Protein AF-A0A7R9EWS8-F1 (afdb_monomer_lite)

Structure (mmCIF, N/CA/C/O backbone):
data_AF-A0A7R9EWS8-F1
#
_entry.id   AF-A0A7R9EWS8-F1
#
loop_
_atom_site.group_PDB
_atom_site.id
_atom_site.type_symbol
_atom_site.label_atom_id
_atom_site.label_alt_id
_atom_site.label_comp_id
_atom_site.label_asym_id
_atom_site.label_entity_id
_atom_site.label_seq_id
_atom_site.pdbx_PDB_ins_code
_atom_site.Cartn_x
_atom_site.Cartn_y
_atom_site.Cartn_z
_atom_site.occupancy
_atom_site.B_iso_or_equiv
_atom_site.auth_seq_id
_atom_site.auth_comp_id
_atom_site.auth_asym_id
_atom_site.auth_atom_id
_atom_site.pdbx_PDB_model_num
ATOM 1 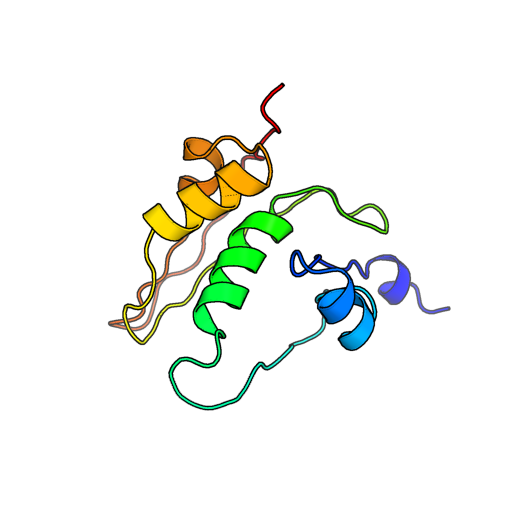N N . MET A 1 1 ? -10.055 0.647 28.994 1.00 50.97 1 MET A N 1
ATOM 2 C CA . MET A 1 1 ? -9.197 0.593 27.780 1.00 50.97 1 MET A CA 1
ATOM 3 C C . MET A 1 1 ? -8.869 2.020 27.367 1.00 50.97 1 MET A C 1
ATOM 5 O O . MET A 1 1 ? -9.766 2.840 27.451 1.00 50.97 1 MET A O 1
ATOM 9 N N . SER A 1 2 ? -7.637 2.332 26.948 1.00 63.53 2 SER A N 1
ATOM 10 C CA . SER A 1 2 ? -7.266 3.703 26.535 1.00 63.53 2 SER A CA 1
ATOM 11 C C . SER A 1 2 ? -7.982 4.132 25.247 1.00 63.53 2 SER A C 1
ATOM 13 O O . SER A 1 2 ? -7.898 3.413 24.249 1.00 63.53 2 SER A O 1
ATOM 15 N N . GLU A 1 3 ? -8.605 5.316 25.256 1.00 70.19 3 GLU A N 1
ATOM 16 C CA . GLU A 1 3 ? -9.262 5.980 24.114 1.00 70.19 3 GLU A CA 1
ATOM 17 C C . GLU A 1 3 ? -8.494 5.872 22.792 1.00 70.19 3 GLU A C 1
ATOM 19 O O . GLU A 1 3 ? -9.100 5.609 21.755 1.00 70.19 3 GLU A O 1
ATOM 24 N N . ARG A 1 4 ? -7.159 5.997 22.820 1.00 66.88 4 ARG A N 1
ATOM 25 C CA . ARG A 1 4 ? -6.318 5.947 21.611 1.00 66.88 4 ARG A CA 1
ATOM 26 C C . ARG A 1 4 ? -6.446 4.628 20.841 1.00 66.88 4 ARG A C 1
ATOM 28 O O . ARG A 1 4 ? -6.385 4.638 19.617 1.00 66.88 4 ARG A O 1
ATOM 35 N N . ARG A 1 5 ? -6.694 3.498 21.522 1.00 70.56 5 ARG A N 1
ATOM 36 C CA . ARG A 1 5 ? -6.866 2.194 20.850 1.00 70.56 5 ARG A CA 1
ATOM 37 C C . ARG A 1 5 ? -8.165 2.094 20.044 1.00 70.56 5 ARG A C 1
ATOM 39 O O . ARG A 1 5 ? -8.237 1.264 19.149 1.00 70.56 5 ARG A O 1
ATOM 46 N N . LYS A 1 6 ? -9.167 2.945 20.309 1.00 76.56 6 LYS A N 1
ATOM 47 C CA . LYS A 1 6 ? -10.433 2.975 19.547 1.00 76.56 6 LYS A CA 1
ATOM 48 C C . LYS A 1 6 ? -10.263 3.525 18.124 1.00 76.56 6 LYS A C 1
ATOM 50 O O . LYS A 1 6 ? -11.139 3.317 17.296 1.00 76.56 6 LYS A O 1
ATOM 55 N N . GLN A 1 7 ? -9.161 4.228 17.848 1.00 81.75 7 GLN A N 1
ATOM 56 C CA . GLN A 1 7 ? -8.842 4.796 16.532 1.00 81.75 7 GLN A CA 1
ATOM 57 C C . GLN A 1 7 ? -7.875 3.922 15.715 1.00 81.75 7 GLN A C 1
ATOM 59 O O . GLN A 1 7 ? -7.509 4.301 14.604 1.00 81.75 7 GLN A O 1
ATOM 64 N N . VAL A 1 8 ? -7.444 2.771 16.249 1.00 87.00 8 VAL A N 1
ATOM 65 C CA . VAL A 1 8 ? -6.525 1.865 15.549 1.00 87.00 8 VAL A CA 1
ATOM 66 C C . VAL A 1 8 ? -7.286 1.080 14.482 1.00 87.00 8 VAL A C 1
ATOM 68 O O . VAL A 1 8 ? -8.219 0.337 14.788 1.00 87.00 8 VAL A O 1
ATOM 71 N N . PHE A 1 9 ? -6.851 1.207 13.233 1.00 89.31 9 PHE A N 1
ATOM 72 C CA . PHE A 1 9 ? -7.329 0.421 12.100 1.00 89.31 9 PHE A CA 1
ATOM 73 C C . PHE A 1 9 ? -6.195 -0.420 11.503 1.00 89.31 9 PHE A C 1
ATOM 75 O O . PHE A 1 9 ? -5.014 -0.163 11.747 1.00 89.31 9 PHE A O 1
ATOM 82 N N . ARG A 1 10 ? -6.554 -1.431 10.702 1.00 91.00 10 ARG A N 1
ATOM 83 C CA . ARG A 1 10 ? -5.593 -2.266 9.970 1.00 91.00 10 ARG A CA 1
ATOM 84 C C . ARG A 1 10 ? -5.900 -2.283 8.479 1.00 91.00 10 ARG A C 1
ATOM 86 O O . ARG A 1 10 ? -7.063 -2.325 8.079 1.00 91.00 10 ARG A O 1
ATOM 93 N N . ILE A 1 11 ? -4.848 -2.240 7.669 1.00 92.44 11 ILE A N 1
ATOM 94 C CA . ILE A 1 11 ? -4.906 -2.305 6.207 1.00 92.44 11 ILE A CA 1
ATOM 95 C C . ILE A 1 11 ? -4.508 -3.719 5.780 1.00 92.44 11 ILE A C 1
ATOM 97 O O . ILE A 1 11 ? -3.413 -4.178 6.099 1.00 92.44 11 ILE A O 1
ATOM 101 N N . SER A 1 12 ? -5.379 -4.406 5.038 1.00 92.81 12 SER A N 1
ATOM 102 C CA . SER A 1 12 ? -5.067 -5.735 4.497 1.00 92.81 12 SER A CA 1
ATOM 103 C C . SER A 1 12 ? -3.889 -5.675 3.521 1.00 92.81 12 SER A C 1
ATOM 105 O O . SER A 1 12 ? -3.793 -4.775 2.686 1.00 92.81 12 SER A O 1
ATOM 107 N N . THR A 1 13 ? -3.020 -6.673 3.581 1.00 92.88 13 THR A N 1
ATOM 108 C CA . THR A 1 13 ? -1.930 -6.917 2.628 1.00 92.88 13 THR A CA 1
ATOM 109 C C . THR A 1 13 ? -2.409 -7.523 1.306 1.00 92.88 13 THR A C 1
ATOM 111 O O . THR A 1 13 ? -1.638 -7.602 0.353 1.00 92.88 13 THR A O 1
ATOM 114 N N . GLY A 1 14 ? -3.673 -7.956 1.221 1.00 91.31 14 GLY A N 1
ATOM 115 C CA . GLY A 1 14 ? -4.226 -8.669 0.065 1.00 91.31 14 GLY A CA 1
ATOM 116 C C . GLY A 1 14 ? -3.984 -10.188 0.064 1.00 91.31 14 GLY A C 1
ATOM 117 O O . GLY A 1 14 ? -4.371 -10.853 -0.901 1.00 91.31 14 GLY A O 1
ATOM 118 N N . SER A 1 15 ? -3.384 -10.742 1.125 1.00 93.19 15 SER A N 1
ATOM 119 C CA . SER A 1 15 ? -3.316 -12.183 1.427 1.00 93.19 15 SER A CA 1
ATOM 120 C C . SER A 1 15 ? -3.836 -12.426 2.842 1.00 93.19 15 SER A C 1
ATOM 122 O O . SER A 1 15 ? -3.440 -11.738 3.779 1.00 93.19 15 SER A O 1
ATOM 124 N N . GLN A 1 16 ? -4.707 -13.424 3.005 1.00 92.31 16 GLN A N 1
ATOM 125 C CA . GLN A 1 16 ? -5.280 -13.757 4.312 1.00 92.31 16 GLN A CA 1
ATOM 126 C C . GLN A 1 16 ? -4.239 -14.397 5.240 1.00 92.31 16 GLN A C 1
ATOM 128 O O . GLN A 1 16 ? -4.303 -14.236 6.454 1.00 92.31 16 GLN A O 1
ATOM 133 N N . GLU A 1 17 ? -3.282 -15.125 4.673 1.00 95.00 17 GLU A N 1
ATOM 134 C CA . GLU A 1 17 ? -2.186 -15.803 5.363 1.00 95.00 17 GLU A CA 1
ATOM 135 C C . GLU A 1 17 ? -1.191 -14.776 5.903 1.00 95.00 17 GLU A C 1
ATOM 137 O O . GLU A 1 17 ? -0.844 -14.819 7.083 1.00 95.00 17 GLU A O 1
ATOM 142 N N . LEU A 1 18 ? -0.792 -13.812 5.066 1.00 92.31 18 LEU A N 1
ATOM 143 C CA . LEU A 1 18 ? 0.088 -12.727 5.489 1.00 92.31 18 LEU A CA 1
ATOM 144 C C . LEU A 1 18 ? -0.611 -11.804 6.493 1.00 92.31 18 LEU A C 1
ATOM 146 O O . LEU A 1 18 ? -0.000 -11.444 7.496 1.00 92.31 18 LEU A O 1
ATOM 150 N N . ASP A 1 19 ? -1.897 -11.491 6.292 1.00 93.00 19 ASP A N 1
ATOM 151 C CA . ASP A 1 19 ? -2.683 -10.729 7.268 1.00 93.00 19 ASP A CA 1
ATOM 152 C C . ASP A 1 19 ? -2.719 -11.435 8.628 1.00 93.00 19 ASP A C 1
ATOM 154 O O . ASP A 1 19 ? -2.461 -10.785 9.638 1.00 93.00 19 ASP A O 1
ATOM 158 N N . LYS A 1 20 ? -2.964 -12.754 8.681 1.00 93.31 20 LYS A N 1
ATOM 159 C CA . LYS A 1 20 ? -2.895 -13.537 9.931 1.00 93.31 20 LYS A CA 1
ATOM 160 C C . LYS A 1 20 ? -1.510 -13.451 10.579 1.00 93.31 20 LYS A C 1
ATOM 162 O O . LYS A 1 20 ? -1.433 -13.222 11.783 1.00 93.31 20 LYS A O 1
ATOM 167 N N . LEU A 1 21 ? -0.439 -13.590 9.791 1.00 91.88 21 LEU A N 1
ATOM 168 C CA . LEU A 1 21 ? 0.944 -13.550 10.279 1.00 91.88 21 LEU A CA 1
ATOM 169 C C . LEU A 1 21 ? 1.312 -12.197 10.915 1.00 91.88 21 LEU A C 1
ATOM 171 O O . LEU A 1 21 ? 2.023 -12.177 11.914 1.00 91.88 21 LEU A O 1
ATOM 175 N N . VAL A 1 22 ? 0.803 -11.080 10.380 1.00 88.25 22 VAL A N 1
ATOM 176 C CA . VAL A 1 22 ? 1.074 -9.722 10.902 1.00 88.25 22 VAL A CA 1
ATOM 177 C C . VAL A 1 22 ? 0.002 -9.188 11.871 1.00 88.25 22 VAL A C 1
ATOM 179 O O . VAL A 1 22 ? -0.014 -8.000 12.175 1.00 88.25 22 VAL A O 1
ATOM 182 N N . GLY A 1 23 ? -0.903 -10.035 12.381 1.00 88.44 23 GLY A N 1
ATOM 183 C CA . GLY A 1 23 ? -1.889 -9.640 13.407 1.00 88.44 23 GLY A CA 1
ATOM 184 C C . GLY A 1 23 ? -3.192 -9.011 12.881 1.00 88.44 23 GLY A C 1
ATOM 185 O O . GLY A 1 23 ? -3.887 -8.291 13.602 1.00 88.44 23 GLY A O 1
ATOM 186 N N . GLY A 1 24 ? -3.559 -9.299 11.633 1.00 87.75 24 GLY A N 1
ATOM 187 C CA . GLY A 1 24 ? -4.769 -8.819 10.956 1.00 87.75 24 GLY A CA 1
ATOM 188 C C . GLY A 1 24 ? -4.525 -7.720 9.916 1.00 87.75 24 GLY A C 1
ATOM 189 O O . GLY A 1 24 ? -5.442 -6.949 9.637 1.00 87.75 24 GLY A O 1
ATOM 190 N N . GLY A 1 25 ? -3.309 -7.627 9.371 1.00 91.12 25 GLY A N 1
ATOM 191 C CA . GLY A 1 25 ? -2.889 -6.593 8.417 1.00 91.12 25 GLY A CA 1
ATOM 192 C C . GLY A 1 25 ? -2.033 -5.481 9.042 1.00 91.12 25 GLY A C 1
ATOM 193 O O . GLY A 1 25 ? -1.770 -5.474 10.241 1.00 91.12 25 GLY A O 1
ATOM 194 N N . MET A 1 26 ? -1.595 -4.531 8.216 1.00 91.62 26 MET A N 1
ATOM 195 C CA . MET A 1 26 ? -0.692 -3.438 8.602 1.00 91.62 26 MET A CA 1
ATOM 196 C C . MET A 1 26 ? -1.386 -2.456 9.553 1.00 91.62 26 MET A C 1
ATOM 198 O O . MET A 1 26 ? -2.440 -1.914 9.215 1.00 91.62 26 MET A O 1
ATOM 202 N N . GLU A 1 27 ? -0.808 -2.221 10.731 1.00 90.88 27 GLU A N 1
ATOM 203 C CA . GLU A 1 27 ? -1.444 -1.471 11.821 1.00 90.88 27 GLU A CA 1
ATOM 204 C C . GLU A 1 27 ? -1.193 0.046 11.758 1.00 90.88 27 GLU A C 1
ATOM 206 O O . GLU A 1 27 ? -0.066 0.519 11.624 1.00 90.88 27 GLU A O 1
ATOM 211 N N . SER A 1 28 ? -2.261 0.839 11.895 1.00 88.94 28 SER A N 1
ATOM 212 C CA . SER A 1 28 ? -2.170 2.298 12.014 1.00 88.94 28 SER A CA 1
ATOM 213 C C . SER A 1 28 ? -1.504 2.721 13.326 1.00 88.94 28 SER A C 1
ATOM 215 O O . SER A 1 28 ? -1.753 2.099 14.355 1.00 88.94 28 SER A O 1
ATOM 217 N N . MET A 1 29 ? -0.782 3.847 13.327 1.00 86.56 29 MET A N 1
ATOM 218 C CA . MET A 1 29 ? -0.012 4.349 14.485 1.00 86.56 29 MET A CA 1
ATOM 219 C C . MET A 1 29 ? 1.172 3.452 14.904 1.00 86.56 29 MET A C 1
ATOM 221 O O . MET A 1 29 ? 1.793 3.713 15.933 1.00 86.56 29 MET A O 1
ATOM 225 N N . ALA A 1 30 ? 1.530 2.463 14.083 1.00 86.50 30 ALA A N 1
ATOM 226 C CA . ALA A 1 30 ? 2.763 1.691 14.178 1.00 86.50 30 ALA A CA 1
ATOM 227 C C . ALA A 1 30 ? 3.640 1.922 12.933 1.00 86.50 30 ALA A C 1
ATOM 229 O O . ALA A 1 30 ? 3.160 2.366 11.888 1.00 86.50 30 ALA A O 1
ATOM 230 N N . ILE A 1 31 ? 4.932 1.611 13.046 1.00 89.12 31 ILE A N 1
ATOM 231 C CA . ILE A 1 31 ? 5.853 1.505 11.908 1.00 89.12 31 ILE A CA 1
ATOM 232 C C . ILE A 1 31 ? 6.133 0.016 11.712 1.00 89.12 31 ILE A C 1
ATOM 234 O O . ILE A 1 31 ? 6.523 -0.665 12.658 1.00 89.12 31 ILE A O 1
ATOM 238 N N . THR A 1 32 ? 5.925 -0.489 10.497 1.00 88.50 32 THR A N 1
ATOM 239 C CA . THR A 1 32 ? 6.208 -1.883 10.135 1.00 88.50 32 THR A CA 1
ATOM 240 C C . THR A 1 32 ? 7.333 -1.914 9.112 1.00 88.50 32 THR A C 1
ATOM 242 O O . THR A 1 32 ? 7.204 -1.348 8.027 1.00 88.50 32 THR A O 1
ATOM 245 N N . GLU A 1 33 ? 8.431 -2.579 9.456 1.00 89.56 33 GLU A N 1
ATOM 246 C CA . GLU A 1 33 ? 9.575 -2.782 8.570 1.00 89.56 33 GLU A CA 1
ATOM 247 C C . GLU A 1 33 ? 9.494 -4.158 7.894 1.00 89.56 33 GLU A C 1
ATOM 249 O O . GLU A 1 33 ? 9.191 -5.163 8.536 1.00 89.56 33 GLU A O 1
ATOM 254 N N . ALA A 1 34 ? 9.776 -4.206 6.591 1.00 88.56 34 ALA A N 1
ATOM 255 C CA . ALA A 1 34 ? 9.848 -5.441 5.816 1.00 88.56 34 ALA A CA 1
ATOM 256 C C . ALA A 1 34 ? 11.257 -5.588 5.226 1.00 88.56 34 ALA A 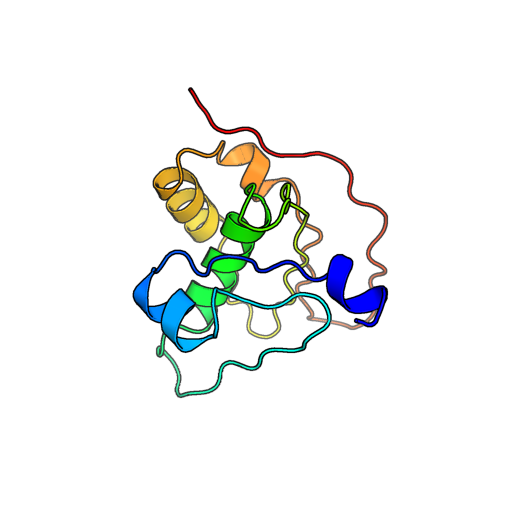C 1
ATOM 258 O O . ALA A 1 34 ? 11.609 -4.892 4.274 1.00 88.56 34 ALA A O 1
ATOM 259 N N . PHE A 1 35 ? 12.054 -6.501 5.782 1.00 89.50 35 PHE A N 1
ATOM 260 C CA . PHE A 1 35 ? 13.443 -6.748 5.381 1.00 89.50 35 PHE A CA 1
ATOM 261 C C . PHE A 1 35 ? 13.595 -8.026 4.531 1.00 89.50 35 PHE A C 1
ATOM 263 O O . PHE A 1 35 ? 12.651 -8.792 4.341 1.00 89.50 35 PHE A O 1
ATOM 270 N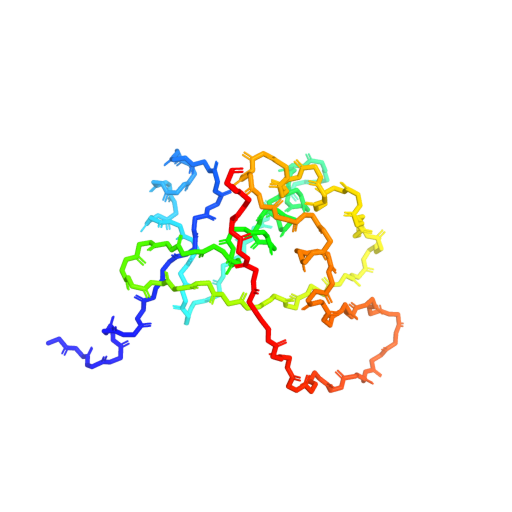 N . GLY A 1 36 ? 14.786 -8.235 3.962 1.00 88.81 36 GLY A N 1
ATOM 271 C CA . GLY A 1 36 ? 15.147 -9.415 3.161 1.00 88.81 36 GLY A CA 1
ATOM 272 C C . GLY A 1 36 ? 15.922 -9.054 1.891 1.00 88.81 36 GLY A C 1
ATOM 273 O O . GLY A 1 36 ? 16.078 -7.876 1.573 1.00 88.81 36 GLY A O 1
ATOM 274 N N . GLU A 1 37 ? 16.367 -10.052 1.132 1.00 90.81 37 GLU A N 1
ATOM 275 C CA . GLU A 1 37 ? 17.215 -9.877 -0.060 1.00 90.81 37 GLU A CA 1
ATOM 276 C C . GLU A 1 37 ? 16.525 -9.185 -1.254 1.00 90.81 37 GLU A C 1
ATOM 278 O O . GLU A 1 37 ? 15.312 -8.947 -1.279 1.00 90.81 37 GLU A O 1
ATOM 283 N N . PHE A 1 38 ? 17.285 -8.848 -2.297 1.00 82.19 38 PHE A N 1
ATOM 284 C CA . PHE A 1 38 ? 16.694 -8.396 -3.557 1.00 82.19 38 PHE A CA 1
ATOM 285 C C . PHE A 1 38 ? 15.751 -9.474 -4.134 1.00 82.19 38 PHE A C 1
ATOM 287 O O . PHE A 1 38 ? 15.962 -10.667 -3.951 1.00 82.19 38 PHE A O 1
ATOM 294 N N . ARG A 1 39 ? 14.679 -9.055 -4.821 1.00 85.25 39 ARG A N 1
ATOM 295 C CA . ARG A 1 39 ? 13.595 -9.921 -5.350 1.00 85.25 39 ARG A CA 1
ATOM 296 C C . ARG A 1 39 ? 12.715 -10.661 -4.321 1.00 85.25 39 ARG A C 1
ATOM 298 O O . ARG A 1 39 ? 11.758 -11.293 -4.753 1.00 85.25 39 ARG A O 1
ATOM 305 N N . THR A 1 40 ? 12.864 -10.477 -3.002 1.00 88.06 40 THR A N 1
ATOM 306 C CA . THR A 1 40 ? 11.947 -11.071 -1.985 1.00 88.06 40 THR A CA 1
ATOM 307 C C . THR A 1 40 ? 10.531 -10.463 -1.917 1.00 88.06 40 THR A C 1
ATOM 309 O O . THR A 1 40 ? 9.813 -10.636 -0.937 1.00 88.06 40 THR A O 1
ATOM 312 N N . GLY A 1 41 ? 10.094 -9.715 -2.933 1.00 88.25 41 GLY A N 1
ATOM 313 C CA . GLY A 1 41 ? 8.717 -9.212 -3.032 1.00 88.25 41 GLY A CA 1
ATOM 314 C C . GLY A 1 41 ? 8.390 -7.913 -2.281 1.00 88.25 41 GLY A C 1
ATOM 315 O O . GLY A 1 41 ? 7.308 -7.379 -2.512 1.00 88.25 41 GLY A O 1
ATOM 316 N N . LYS A 1 42 ? 9.305 -7.341 -1.478 1.00 92.19 42 LYS A N 1
ATOM 317 C CA . LYS A 1 42 ? 9.101 -6.075 -0.725 1.00 92.19 42 LYS A CA 1
ATOM 318 C C . LYS A 1 42 ? 8.403 -4.971 -1.537 1.00 92.19 42 LYS A C 1
ATOM 320 O O . LYS A 1 42 ? 7.334 -4.507 -1.158 1.00 92.19 42 LYS A O 1
ATOM 325 N N . THR A 1 43 ? 8.939 -4.610 -2.705 1.00 90.19 43 THR A N 1
ATOM 326 C CA . THR A 1 43 ? 8.355 -3.583 -3.592 1.00 90.19 43 THR A CA 1
ATOM 327 C C . THR A 1 43 ? 6.942 -3.940 -4.075 1.00 90.19 43 THR A C 1
ATOM 329 O O . THR A 1 43 ? 6.090 -3.063 -4.200 1.00 90.19 43 THR A O 1
ATOM 332 N N . GLN A 1 44 ? 6.657 -5.226 -4.328 1.00 91.50 44 GLN A N 1
ATOM 333 C CA . GLN A 1 44 ? 5.319 -5.678 -4.736 1.00 91.50 44 GLN A CA 1
ATOM 334 C C . GLN A 1 44 ? 4.320 -5.595 -3.573 1.00 91.50 44 GLN A C 1
ATOM 336 O O . GLN A 1 44 ? 3.169 -5.216 -3.795 1.00 91.50 44 GLN A O 1
ATOM 341 N N . LEU A 1 45 ? 4.754 -5.878 -2.338 1.00 91.94 45 LEU A N 1
ATOM 342 C CA . LEU A 1 45 ? 3.948 -5.649 -1.137 1.00 91.94 45 LEU A CA 1
ATOM 343 C C . LEU A 1 45 ? 3.624 -4.156 -0.989 1.00 91.94 45 LEU A C 1
ATOM 345 O O . LEU A 1 45 ? 2.452 -3.806 -0.875 1.00 91.94 45 LEU A O 1
ATOM 349 N N . SER A 1 46 ? 4.616 -3.268 -1.113 1.00 91.50 46 SER A N 1
ATOM 350 C CA . SER A 1 46 ? 4.400 -1.815 -1.053 1.00 91.50 46 SER A CA 1
ATOM 351 C C . SER A 1 46 ? 3.439 -1.313 -2.142 1.00 91.50 46 SER A C 1
ATOM 353 O O . SER A 1 46 ? 2.552 -0.512 -1.856 1.00 91.50 46 SER A O 1
ATOM 355 N N . HIS A 1 47 ? 3.533 -1.821 -3.379 1.00 91.38 47 HIS A N 1
ATOM 356 C CA . HIS A 1 47 ? 2.554 -1.525 -4.437 1.00 91.38 47 HIS A CA 1
ATOM 357 C C . HIS A 1 47 ? 1.151 -2.064 -4.143 1.00 91.38 47 HIS A C 1
ATOM 359 O O . HIS A 1 47 ? 0.165 -1.430 -4.519 1.00 91.38 47 HIS A O 1
ATOM 365 N N . THR A 1 48 ? 1.046 -3.208 -3.467 1.00 92.94 48 THR A N 1
ATOM 366 C CA . THR A 1 48 ? -0.247 -3.777 -3.069 1.00 92.94 48 THR A CA 1
ATOM 367 C C . THR A 1 48 ? -0.892 -2.926 -1.978 1.00 92.94 48 THR A C 1
ATOM 369 O O . THR A 1 48 ? -2.053 -2.542 -2.113 1.00 92.94 48 THR A O 1
ATOM 372 N N . LEU A 1 49 ? -0.111 -2.513 -0.975 1.00 91.94 49 LEU A N 1
ATOM 373 C CA . LEU A 1 49 ? -0.541 -1.609 0.095 1.00 91.94 49 LEU A CA 1
ATOM 374 C C . LEU A 1 49 ? -0.990 -0.235 -0.429 1.00 91.94 49 LEU A C 1
ATOM 376 O O . LEU A 1 49 ? -1.951 0.327 0.096 1.00 91.94 49 LEU A O 1
ATOM 380 N N . CYS A 1 50 ? -0.3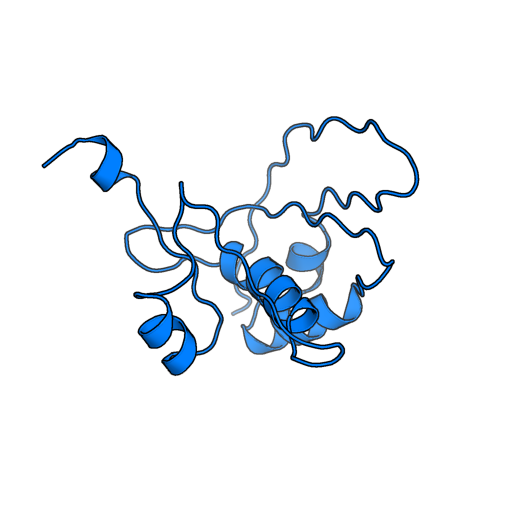95 0.279 -1.517 1.00 90.62 50 CYS A N 1
ATOM 381 C CA . CYS A 1 50 ? -0.892 1.489 -2.189 1.00 90.62 50 CYS A CA 1
ATOM 382 C C . CYS A 1 50 ? -2.350 1.394 -2.649 1.00 90.62 50 CYS A C 1
ATOM 384 O O . CYS A 1 50 ? -3.013 2.426 -2.758 1.00 90.62 50 CYS A O 1
ATOM 386 N N . ILE A 1 51 ? -2.823 0.190 -2.977 1.00 90.44 51 ILE A N 1
ATOM 387 C CA . ILE A 1 51 ? -4.177 -0.060 -3.472 1.00 90.44 51 ILE A CA 1
ATOM 388 C C . ILE A 1 51 ? -5.097 -0.490 -2.329 1.00 90.44 51 ILE A C 1
ATOM 390 O O . ILE A 1 51 ? -6.194 0.050 -2.199 1.00 90.44 51 ILE A O 1
ATOM 394 N N . THR A 1 52 ? -4.661 -1.404 -1.458 1.00 91.50 52 THR A N 1
ATOM 395 C CA . THR A 1 52 ? -5.507 -1.895 -0.360 1.00 91.50 52 THR A CA 1
ATOM 396 C C . THR A 1 52 ? -5.809 -0.820 0.682 1.00 91.50 52 THR A C 1
ATOM 398 O O . THR A 1 52 ? -6.923 -0.788 1.198 1.00 91.50 52 THR A O 1
ATOM 401 N N . ALA A 1 53 ? -4.903 0.136 0.909 1.00 90.62 53 ALA A N 1
ATOM 402 C CA . ALA A 1 53 ? -5.173 1.313 1.737 1.00 90.62 53 ALA A CA 1
ATOM 403 C C . ALA A 1 53 ? -6.241 2.256 1.142 1.00 90.62 53 ALA A C 1
ATOM 405 O O . ALA A 1 53 ? -6.825 3.055 1.865 1.00 90.62 53 ALA A O 1
ATOM 406 N N . GLN A 1 54 ? -6.542 2.189 -0.158 1.00 88.12 54 GLN A N 1
ATOM 407 C CA . GLN A 1 54 ? -7.630 2.983 -0.750 1.00 88.12 54 GLN A CA 1
ATOM 408 C C . GLN A 1 54 ? -9.005 2.322 -0.567 1.00 88.12 54 GLN A C 1
ATOM 410 O O . GLN A 1 54 ? -10.030 2.963 -0.804 1.00 88.12 54 GLN A O 1
ATOM 415 N N . MET A 1 55 ? -9.044 1.055 -0.144 1.00 87.38 55 MET A N 1
ATOM 416 C CA . MET A 1 55 ? -10.278 0.296 0.041 1.00 87.38 55 MET A CA 1
ATOM 417 C C . MET A 1 55 ? -10.832 0.417 1.467 1.00 87.38 55 MET A C 1
ATOM 419 O O . MET A 1 55 ? -10.062 0.556 2.420 1.00 87.38 55 MET A O 1
ATOM 423 N N . PRO A 1 56 ? -12.160 0.300 1.651 1.00 88.44 56 PRO A N 1
ATOM 424 C CA . PRO A 1 56 ? -12.722 0.036 2.967 1.00 88.44 56 PRO A CA 1
ATOM 425 C C . PRO A 1 56 ? -12.244 -1.331 3.484 1.00 88.44 56 PRO A C 1
ATOM 427 O O . PRO A 1 56 ? -12.154 -2.295 2.721 1.00 88.44 56 PRO A O 1
ATOM 430 N N . GLY A 1 57 ? -11.946 -1.400 4.779 1.00 83.88 57 GLY A N 1
ATOM 431 C CA . GLY A 1 57 ? -11.391 -2.569 5.458 1.00 83.88 57 GLY A CA 1
ATOM 432 C C . GLY A 1 57 ? -12.113 -2.877 6.770 1.00 83.88 57 GLY A C 1
ATOM 433 O O . GLY A 1 57 ? -13.212 -2.386 7.028 1.00 83.88 57 GLY A O 1
ATOM 434 N N . ALA A 1 58 ? -11.487 -3.700 7.611 1.00 79.00 58 ALA A N 1
ATOM 435 C CA . ALA A 1 58 ? -12.015 -4.037 8.930 1.00 79.00 58 ALA A CA 1
ATOM 436 C C . ALA A 1 58 ? -12.069 -2.813 9.871 1.00 79.00 58 ALA A C 1
ATOM 438 O O . ALA A 1 58 ? -11.444 -1.779 9.624 1.00 79.00 58 ALA A O 1
ATOM 439 N N . ASN A 1 59 ? -12.804 -2.949 10.979 1.00 76.00 59 ASN A N 1
ATOM 440 C CA . ASN A 1 59 ? -12.854 -1.982 12.087 1.00 76.00 59 ASN A CA 1
ATOM 441 C C . ASN A 1 59 ? -13.206 -0.539 11.671 1.00 76.00 59 ASN A C 1
ATOM 443 O O . ASN A 1 59 ? -12.695 0.423 12.237 1.00 76.00 59 ASN A O 1
ATOM 447 N N . GLY A 1 60 ? -14.076 -0.379 10.669 1.00 79.06 60 GLY A N 1
ATOM 448 C CA . GLY A 1 60 ? -14.522 0.938 10.207 1.00 79.06 60 GLY A CA 1
ATOM 449 C C . GLY A 1 60 ? -13.493 1.700 9.366 1.00 79.06 60 GLY A C 1
ATOM 450 O O . GLY A 1 60 ? -13.685 2.890 9.113 1.00 79.06 60 GLY A O 1
ATOM 451 N N . TYR A 1 61 ? -12.423 1.051 8.891 1.00 86.94 61 TYR A N 1
ATOM 452 C CA . TYR A 1 61 ? -11.541 1.672 7.909 1.00 86.94 61 TYR A CA 1
ATOM 453 C C . TYR A 1 61 ? -12.300 1.928 6.605 1.00 86.94 61 TYR A C 1
ATOM 455 O O . TYR A 1 61 ? -12.878 1.017 6.019 1.00 86.94 61 TYR A O 1
ATOM 463 N N . THR A 1 62 ? -12.294 3.171 6.129 1.00 86.75 62 THR A N 1
ATOM 464 C CA . THR A 1 62 ? -13.105 3.605 4.977 1.00 86.75 62 THR A CA 1
ATOM 465 C C . THR A 1 62 ? -12.282 3.925 3.725 1.00 86.75 62 THR A C 1
ATOM 467 O O . THR A 1 62 ? -12.807 4.522 2.784 1.00 86.75 62 THR A O 1
ATOM 470 N N . GLY A 1 63 ? -11.006 3.531 3.709 1.00 87.31 63 GLY A N 1
ATOM 471 C CA . GLY A 1 63 ? -10.044 3.903 2.676 1.00 87.31 63 GLY A CA 1
ATOM 472 C C . GLY A 1 63 ? -9.455 5.300 2.897 1.00 87.31 63 GLY A C 1
ATOM 473 O O . GLY A 1 63 ? -10.155 6.259 3.244 1.00 87.31 63 GLY A O 1
ATOM 474 N N . GLY A 1 64 ? -8.146 5.408 2.686 1.00 86.00 64 GLY A N 1
ATOM 475 C CA . GLY A 1 64 ? -7.363 6.635 2.765 1.00 86.00 64 GLY A CA 1
ATOM 476 C C . GLY A 1 64 ? -6.506 6.854 1.519 1.00 86.00 64 GLY A C 1
ATOM 477 O O . GLY A 1 64 ? -6.737 6.270 0.461 1.00 86.00 64 GLY A O 1
ATOM 478 N N . LYS A 1 65 ? -5.506 7.725 1.648 1.00 85.88 65 LYS A N 1
ATOM 479 C CA . LYS A 1 65 ? -4.548 8.043 0.585 1.00 85.88 65 LYS A CA 1
ATOM 480 C C . LYS A 1 65 ? -3.147 7.643 0.988 1.00 85.88 65 LYS A C 1
ATOM 482 O O . LYS A 1 65 ? -2.824 7.621 2.172 1.00 85.88 65 LYS A O 1
ATOM 487 N N . VAL A 1 66 ? -2.322 7.365 -0.014 1.00 85.00 66 VAL A N 1
ATOM 488 C CA . VAL A 1 66 ? -0.979 6.824 0.178 1.00 85.00 66 VAL A CA 1
ATOM 489 C C . VAL A 1 66 ? 0.048 7.751 -0.455 1.00 85.00 66 VAL A C 1
ATOM 491 O O . VAL A 1 66 ? -0.086 8.147 -1.612 1.00 85.00 66 VAL A O 1
ATOM 494 N N . VAL A 1 67 ? 1.081 8.068 0.319 1.00 87.38 67 VAL A N 1
ATOM 495 C CA . VAL A 1 67 ? 2.332 8.649 -0.170 1.00 87.38 67 VAL A CA 1
ATOM 496 C C . VAL A 1 67 ? 3.277 7.481 -0.433 1.00 87.38 67 VAL A C 1
ATOM 498 O O . VAL A 1 67 ? 3.472 6.654 0.456 1.00 87.38 67 VAL A O 1
ATOM 501 N N . PHE A 1 68 ? 3.855 7.395 -1.630 1.00 85.88 68 PHE A N 1
ATOM 502 C CA . PHE A 1 68 ? 4.940 6.451 -1.906 1.00 85.88 68 PHE A CA 1
ATOM 503 C C . PHE A 1 68 ? 6.238 7.240 -2.044 1.00 85.88 68 PHE A C 1
ATOM 505 O O . PHE A 1 68 ? 6.326 8.156 -2.867 1.00 85.88 68 PHE A O 1
ATOM 512 N N . LEU A 1 69 ? 7.216 6.884 -1.216 1.00 86.12 69 LEU A N 1
ATOM 513 C CA . LEU A 1 69 ? 8.572 7.411 -1.265 1.00 86.12 69 LEU A CA 1
ATOM 514 C C . LEU A 1 69 ? 9.439 6.356 -1.951 1.00 86.12 69 LEU A C 1
ATOM 516 O O . LEU A 1 69 ? 9.482 5.214 -1.500 1.00 86.12 69 LEU A O 1
ATOM 520 N N . ASP A 1 70 ? 10.078 6.727 -3.056 1.00 84.50 70 ASP A N 1
ATOM 521 C CA . ASP A 1 70 ? 10.922 5.827 -3.845 1.00 84.50 70 ASP A CA 1
ATOM 522 C C . ASP A 1 70 ? 12.329 6.412 -3.955 1.00 84.50 70 ASP A C 1
ATOM 524 O O . ASP A 1 70 ? 12.506 7.541 -4.423 1.00 84.50 70 ASP A O 1
ATOM 528 N N . THR A 1 71 ? 13.315 5.641 -3.501 1.00 82.81 71 THR A N 1
ATOM 529 C CA . THR A 1 71 ? 14.746 5.983 -3.508 1.00 82.81 71 THR A CA 1
ATOM 530 C C . THR A 1 71 ? 15.527 5.218 -4.574 1.00 82.81 71 THR A C 1
ATOM 532 O O . THR A 1 71 ? 16.622 5.627 -4.938 1.00 82.81 71 THR A O 1
ATOM 535 N N . GLU A 1 72 ? 14.969 4.122 -5.093 1.00 81.56 72 GLU A N 1
ATOM 536 C CA . GLU A 1 72 ? 15.629 3.212 -6.043 1.00 81.56 72 GLU A CA 1
ATOM 537 C C . GLU A 1 72 ? 14.999 3.275 -7.448 1.00 81.56 72 GLU A C 1
ATOM 539 O O . GLU A 1 72 ? 15.330 2.484 -8.331 1.00 81.56 72 GLU A O 1
ATOM 544 N N . ASN A 1 73 ? 14.068 4.213 -7.668 1.00 82.75 73 ASN A N 1
ATOM 545 C CA . ASN A 1 73 ? 13.275 4.338 -8.894 1.00 82.75 73 ASN A CA 1
ATOM 546 C C . ASN A 1 73 ? 12.602 3.005 -9.292 1.00 82.75 73 ASN A C 1
ATOM 548 O O . ASN A 1 73 ? 12.571 2.603 -10.463 1.00 82.75 73 ASN A O 1
ATOM 552 N N . THR A 1 74 ? 12.076 2.293 -8.294 1.00 83.94 74 THR A N 1
ATOM 553 C CA . THR A 1 74 ? 11.381 1.005 -8.424 1.00 83.94 74 THR A CA 1
ATOM 554 C C . THR A 1 74 ? 9.901 1.154 -8.774 1.00 83.94 74 THR A C 1
ATOM 556 O O . THR A 1 74 ? 9.267 0.193 -9.212 1.00 83.94 74 THR A O 1
ATOM 559 N N . PHE A 1 75 ? 9.339 2.355 -8.625 1.00 85.38 75 PHE A N 1
ATOM 560 C CA . PHE A 1 75 ? 7.915 2.603 -8.758 1.00 85.38 75 PHE A CA 1
ATOM 561 C C . PHE A 1 75 ? 7.419 2.482 -10.204 1.00 85.38 75 PHE A C 1
ATOM 563 O O . PHE A 1 75 ? 7.904 3.165 -11.108 1.00 85.38 75 PHE A O 1
ATOM 570 N N . ARG A 1 76 ? 6.411 1.635 -10.448 1.00 85.06 76 ARG A N 1
ATOM 571 C CA . ARG A 1 76 ? 5.827 1.430 -11.787 1.00 85.06 76 ARG A CA 1
ATOM 572 C C . ARG A 1 76 ? 4.304 1.622 -11.762 1.00 85.06 76 ARG A C 1
ATOM 574 O O . ARG A 1 76 ? 3.606 0.761 -11.222 1.00 85.06 76 ARG A O 1
ATOM 581 N N . PRO A 1 77 ? 3.757 2.705 -12.357 1.00 85.00 77 PRO A N 1
ATOM 582 C CA . PRO A 1 77 ? 2.316 2.966 -12.381 1.00 85.00 77 PRO A CA 1
ATOM 583 C C . PRO A 1 77 ? 1.468 1.799 -12.901 1.00 85.00 77 PRO A C 1
ATOM 585 O O . PRO A 1 77 ? 0.410 1.533 -12.335 1.00 85.00 77 PRO A O 1
ATOM 588 N N . ASP A 1 78 ? 1.948 1.073 -13.911 1.00 88.19 78 ASP A N 1
ATOM 589 C CA . ASP A 1 78 ? 1.253 -0.067 -14.528 1.00 88.19 78 ASP A CA 1
ATOM 590 C C . ASP A 1 78 ? 1.094 -1.262 -13.584 1.00 88.19 78 ASP A C 1
ATOM 592 O O . ASP A 1 78 ? 0.108 -1.995 -13.655 1.00 88.19 78 ASP A O 1
ATOM 596 N N . ARG A 1 79 ? 2.005 -1.423 -12.614 1.00 89.00 79 ARG A N 1
ATOM 597 C CA . ARG A 1 79 ? 1.826 -2.425 -11.555 1.00 89.00 79 ARG A CA 1
ATOM 598 C C . ARG A 1 79 ? 0.627 -2.079 -10.680 1.00 89.00 79 ARG A C 1
ATOM 600 O O . ARG A 1 79 ? -0.156 -2.972 -10.375 1.00 89.00 79 ARG A O 1
ATOM 607 N N . LEU A 1 80 ? 0.415 -0.801 -10.356 1.00 89.00 80 LEU A N 1
ATOM 608 C CA . LEU A 1 80 ? -0.762 -0.379 -9.591 1.00 89.00 80 LEU A CA 1
ATOM 609 C C . LEU A 1 80 ? -2.066 -0.572 -10.376 1.00 89.00 80 LEU A C 1
ATOM 611 O O . LEU A 1 80 ? -3.043 -0.991 -9.767 1.00 89.00 80 LEU A O 1
ATOM 615 N N . ARG A 1 81 ? -2.071 -0.351 -11.699 1.00 89.62 81 ARG A N 1
ATOM 616 C CA . ARG A 1 81 ? -3.211 -0.689 -12.576 1.00 89.62 81 ARG A CA 1
ATOM 617 C C . ARG A 1 81 ? -3.569 -2.175 -12.477 1.00 89.62 81 ARG A C 1
ATOM 619 O O . ARG A 1 81 ? -4.681 -2.517 -12.088 1.00 89.62 81 ARG A O 1
ATOM 626 N N . SER A 1 82 ? -2.582 -3.058 -12.667 1.00 90.94 82 SER A N 1
ATOM 627 C CA . SER A 1 82 ? -2.790 -4.515 -12.575 1.00 90.94 82 SER A CA 1
ATOM 628 C C . SER A 1 82 ? -3.308 -4.983 -11.203 1.00 90.94 82 SER A C 1
ATOM 630 O O . SER A 1 82 ? -4.106 -5.915 -11.117 1.00 90.94 82 SER A O 1
ATOM 632 N N . ILE A 1 83 ? -2.903 -4.310 -10.120 1.00 91.69 83 ILE A N 1
ATOM 633 C CA . ILE A 1 83 ? -3.372 -4.606 -8.760 1.00 91.69 83 ILE A CA 1
ATOM 634 C C . ILE A 1 83 ? -4.785 -4.040 -8.533 1.00 91.69 83 ILE A C 1
ATOM 636 O O . ILE A 1 83 ? -5.619 -4.724 -7.945 1.00 91.69 83 ILE A O 1
ATOM 640 N N . ALA A 1 84 ? -5.088 -2.830 -9.016 1.00 90.31 84 ALA A N 1
ATOM 641 C CA . ALA A 1 84 ? -6.427 -2.239 -8.945 1.00 90.31 84 ALA A CA 1
ATOM 642 C C . ALA A 1 84 ? -7.466 -3.105 -9.680 1.00 90.31 84 ALA A C 1
ATOM 644 O O . ALA A 1 84 ? -8.526 -3.391 -9.119 1.00 90.31 84 ALA A O 1
ATOM 645 N N . SER A 1 85 ? -7.105 -3.621 -10.860 1.00 90.88 85 SER A N 1
ATOM 646 C CA . SER A 1 85 ? -7.902 -4.573 -11.641 1.00 90.88 85 SER A CA 1
ATOM 647 C C . SER A 1 85 ? -8.260 -5.833 -10.835 1.00 90.88 85 SER A C 1
ATOM 649 O O . SER A 1 85 ? -9.436 -6.182 -10.710 1.00 90.88 85 SER A O 1
ATOM 651 N N . ARG A 1 86 ? -7.279 -6.450 -10.147 1.00 91.56 86 ARG A N 1
ATOM 652 C CA . ARG A 1 86 ? -7.503 -7.598 -9.236 1.00 91.56 86 ARG A CA 1
ATOM 653 C C . ARG A 1 86 ? -8.533 -7.305 -8.135 1.00 91.56 86 ARG A C 1
ATOM 655 O O . ARG A 1 86 ? -9.235 -8.219 -7.705 1.00 91.56 86 ARG A O 1
ATOM 662 N N . PHE A 1 87 ? -8.638 -6.057 -7.678 1.00 88.62 87 PHE A N 1
ATOM 663 C CA . PHE A 1 87 ? -9.590 -5.629 -6.646 1.00 88.62 87 PHE A CA 1
ATOM 664 C C . PHE A 1 87 ? -10.891 -5.004 -7.193 1.00 88.62 87 PHE A C 1
ATOM 666 O O . PHE A 1 87 ? -11.726 -4.570 -6.395 1.00 88.62 87 PHE A O 1
ATOM 673 N N . ARG A 1 88 ? -11.097 -4.995 -8.522 1.00 89.31 88 ARG A N 1
ATOM 674 C CA . ARG A 1 88 ? -12.243 -4.361 -9.214 1.00 89.31 88 ARG A CA 1
ATOM 675 C C . ARG A 1 88 ? -12.403 -2.871 -8.869 1.00 89.31 88 ARG A C 1
ATOM 677 O O . ARG A 1 88 ? -13.501 -2.372 -8.606 1.00 89.31 88 ARG A O 1
ATOM 684 N N . LEU A 1 89 ? -11.276 -2.168 -8.817 1.00 85.88 89 LEU A N 1
ATOM 685 C CA . LEU A 1 89 ? -11.206 -0.726 -8.589 1.00 85.88 89 LEU A CA 1
ATOM 686 C C . LEU A 1 89 ? -10.984 0.015 -9.906 1.00 85.88 89 LEU A C 1
ATOM 688 O O . LEU A 1 89 ? -10.350 -0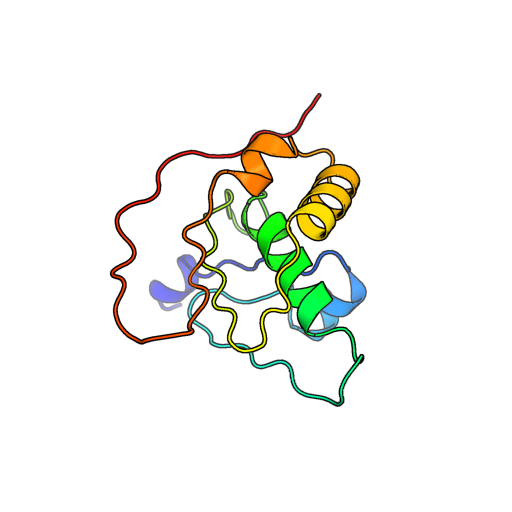.516 -10.815 1.00 85.88 89 LEU A O 1
ATOM 692 N N . ASP A 1 90 ? -11.456 1.259 -9.972 1.00 86.31 90 ASP A N 1
ATOM 693 C CA . ASP A 1 90 ? -11.151 2.148 -11.092 1.00 86.31 90 ASP A CA 1
ATOM 694 C C . ASP A 1 90 ? -9.643 2.453 -11.145 1.00 86.31 90 ASP A C 1
ATOM 696 O O . ASP A 1 90 ? -9.081 3.092 -10.246 1.00 86.31 90 ASP A O 1
ATOM 700 N N . GLU A 1 91 ? -8.989 1.974 -12.204 1.00 84.12 91 GLU A N 1
ATOM 701 C CA . GLU A 1 91 ? -7.541 2.056 -12.374 1.00 84.12 91 GLU A CA 1
ATOM 702 C C . GLU A 1 91 ? -7.059 3.508 -12.442 1.00 84.12 91 GLU A C 1
ATOM 704 O O . GLU A 1 91 ? -6.054 3.855 -11.813 1.00 84.12 91 GLU A O 1
ATOM 709 N N . GLU A 1 92 ? -7.786 4.378 -13.152 1.00 79.94 92 GLU A N 1
ATOM 710 C CA . GLU A 1 92 ? -7.422 5.789 -13.278 1.00 79.94 92 GLU A CA 1
ATOM 711 C C . GLU A 1 92 ? -7.498 6.507 -11.936 1.00 79.94 92 GLU A C 1
ATOM 713 O O . GLU A 1 92 ? -6.544 7.188 -11.546 1.00 79.94 92 GLU A O 1
ATOM 718 N N . CYS A 1 93 ? -8.585 6.326 -11.179 1.00 76.38 93 CYS A N 1
ATOM 719 C CA . CYS A 1 93 ? -8.679 6.884 -9.841 1.00 76.38 93 CYS A CA 1
ATOM 720 C C . CYS A 1 93 ? -7.525 6.406 -8.955 1.00 76.38 93 CYS A C 1
ATOM 722 O O . CYS A 1 93 ? -6.846 7.246 -8.358 1.00 76.38 93 CYS A O 1
ATOM 724 N N . CYS A 1 94 ? -7.259 5.098 -8.894 1.00 75.38 94 CYS A N 1
ATOM 725 C CA . CYS A 1 94 ? -6.218 4.555 -8.020 1.00 75.38 94 CYS A CA 1
ATOM 726 C C . CYS A 1 94 ? -4.800 5.027 -8.384 1.00 75.38 94 CYS A C 1
ATOM 728 O O . CYS A 1 94 ? -3.931 5.124 -7.511 1.00 75.38 94 CYS A O 1
ATOM 730 N N . VAL A 1 95 ? -4.562 5.353 -9.657 1.00 74.25 95 VAL A N 1
ATOM 731 C CA . VAL A 1 95 ? -3.305 5.924 -10.160 1.00 74.25 95 VAL A CA 1
ATOM 732 C C . VAL A 1 95 ? -3.215 7.440 -9.911 1.00 74.25 95 VAL A C 1
ATOM 734 O O . VAL A 1 95 ? -2.121 7.941 -9.648 1.00 74.25 95 VAL A O 1
ATOM 737 N N . ARG A 1 96 ? -4.338 8.170 -9.945 1.00 69.06 96 ARG A N 1
ATOM 738 C CA . ARG A 1 96 ? -4.404 9.644 -9.886 1.00 69.06 96 ARG A CA 1
ATOM 739 C C . ARG A 1 96 ? -4.189 10.249 -8.492 1.00 69.06 96 ARG A C 1
ATOM 741 O O . ARG A 1 96 ? -3.795 11.405 -8.392 1.00 69.06 96 ARG A O 1
ATOM 748 N N . GLN A 1 97 ? -4.430 9.520 -7.401 1.00 59.44 97 GLN A N 1
ATOM 749 C CA . GLN A 1 97 ? -4.443 10.101 -6.042 1.00 59.44 97 GLN A CA 1
ATOM 750 C C . GLN A 1 97 ? -3.064 10.330 -5.377 1.00 59.44 97 GLN A C 1
ATOM 752 O O . GLN A 1 97 ? -2.996 10.448 -4.152 1.00 59.44 97 GLN A O 1
ATOM 757 N N . ARG A 1 98 ? -1.964 10.362 -6.136 1.00 58.22 98 ARG A N 1
ATOM 758 C CA . ARG A 1 98 ? -0.599 10.237 -5.593 1.00 58.22 98 ARG A CA 1
ATOM 759 C C . ARG A 1 98 ? 0.157 11.574 -5.478 1.00 58.22 98 ARG A C 1
ATOM 761 O O . ARG A 1 98 ? 0.519 12.135 -6.510 1.00 58.22 98 ARG A O 1
ATOM 768 N N . PRO A 1 99 ? 0.576 12.004 -4.276 1.00 52.94 99 PRO A N 1
ATOM 769 C CA . PRO A 1 99 ? 1.863 12.669 -4.118 1.00 52.94 99 PRO A CA 1
ATOM 770 C C . PRO A 1 99 ? 2.959 11.592 -4.228 1.00 52.94 99 PRO A C 1
ATOM 772 O O . PRO A 1 99 ? 3.278 10.913 -3.252 1.00 52.94 99 PRO A O 1
ATOM 775 N N . ILE A 1 100 ? 3.507 11.381 -5.429 1.00 55.38 100 ILE A N 1
ATOM 776 C CA . ILE A 1 100 ? 4.744 10.597 -5.570 1.00 55.38 100 ILE A CA 1
ATOM 777 C C . ILE A 1 100 ? 5.896 11.513 -5.169 1.00 55.38 100 ILE A C 1
ATOM 779 O O . ILE A 1 100 ? 6.035 12.594 -5.739 1.00 55.38 100 ILE A O 1
ATOM 783 N N . CYS A 1 101 ? 6.739 11.076 -4.236 1.00 44.06 101 CYS A N 1
ATOM 784 C CA . CYS A 1 101 ? 8.050 11.684 -4.052 1.00 44.06 101 CYS A CA 1
ATOM 785 C C . CYS A 1 101 ? 9.105 10.689 -4.538 1.00 44.06 101 CYS A C 1
ATOM 787 O O . CYS A 1 101 ? 9.514 9.782 -3.813 1.00 44.06 101 CYS A O 1
ATOM 789 N N . SER A 1 102 ? 9.514 10.844 -5.798 1.00 46.06 102 SER A N 1
ATOM 790 C CA . SER A 1 102 ? 10.763 10.271 -6.294 1.00 46.06 102 SER A CA 1
ATOM 791 C C . SER A 1 102 ? 11.899 11.095 -5.690 1.00 46.06 102 SER A C 1
ATOM 793 O O . SER A 1 102 ? 12.209 12.188 -6.174 1.00 46.06 102 SER A O 1
ATOM 795 N N . CYS A 1 103 ? 12.469 10.612 -4.588 1.00 41.56 103 CYS A N 1
ATOM 796 C CA . CYS A 1 103 ? 13.518 11.317 -3.863 1.00 41.56 103 CYS A CA 1
ATOM 797 C C . CYS A 1 103 ? 14.838 11.230 -4.632 1.00 41.56 103 CYS A C 1
ATOM 799 O O . CYS A 1 103 ? 15.669 10.380 -4.329 1.00 41.56 103 CYS A O 1
ATOM 801 N N . LEU A 1 104 ? 15.053 12.138 -5.592 1.00 37.19 104 LEU A N 1
ATOM 802 C CA . LEU A 1 104 ? 16.404 12.413 -6.092 1.00 37.19 104 LEU A CA 1
ATOM 803 C C . LEU A 1 104 ? 17.072 13.589 -5.364 1.00 37.19 104 LEU A C 1
ATOM 805 O O . LEU A 1 104 ? 18.288 13.591 -5.248 1.00 37.19 104 LEU A O 1
ATOM 809 N N . HIS A 1 105 ? 16.306 14.562 -4.855 1.00 33.09 105 HIS A N 1
ATOM 810 C CA . HIS A 1 105 ? 16.797 15.642 -3.987 1.00 33.09 105 HIS A CA 1
ATOM 811 C C . HIS A 1 105 ? 15.744 16.006 -2.926 1.00 33.09 105 HIS A C 1
ATOM 813 O O . HIS A 1 105 ? 14.542 15.971 -3.184 1.00 33.09 105 HIS A O 1
ATOM 819 N N . GLN A 1 106 ? 16.199 16.328 -1.713 1.00 38.25 106 GLN A N 1
ATOM 820 C CA . GLN A 1 106 ? 15.333 16.607 -0.564 1.00 38.25 106 GLN A CA 1
ATOM 821 C C . GLN A 1 106 ? 14.539 17.919 -0.725 1.00 38.25 106 GLN A C 1
ATOM 823 O O . GLN A 1 106 ? 15.117 18.927 -1.127 1.00 38.25 106 GLN A O 1
ATOM 828 N N . ARG A 1 107 ? 13.280 17.904 -0.240 1.00 35.31 107 ARG A N 1
ATOM 829 C CA . ARG A 1 107 ? 12.316 19.012 0.020 1.00 35.31 107 ARG A CA 1
ATOM 830 C C . ARG A 1 107 ? 11.104 19.083 -0.924 1.00 35.31 107 ARG A C 1
ATOM 832 O O . ARG A 1 107 ? 11.028 19.962 -1.776 1.00 35.31 107 ARG A O 1
ATOM 839 N N . THR A 1 108 ? 10.063 18.301 -0.618 1.00 36.16 108 THR A N 1
ATOM 840 C CA . THR A 1 108 ? 8.697 18.601 -1.089 1.00 36.16 108 THR A CA 1
ATOM 841 C C . THR A 1 108 ? 7.664 18.356 0.009 1.00 36.16 108 THR A C 1
ATOM 843 O O . THR A 1 108 ? 7.483 17.234 0.477 1.00 36.16 108 THR A O 1
ATOM 846 N N . THR A 1 109 ? 6.960 19.412 0.417 1.00 31.11 109 THR A N 1
ATOM 847 C CA . THR A 1 109 ? 5.879 19.346 1.409 1.00 31.11 109 THR A CA 1
ATOM 848 C C . THR A 1 109 ? 4.628 18.720 0.793 1.00 31.11 109 THR A C 1
ATOM 850 O O . THR A 1 109 ? 4.053 19.284 -0.139 1.00 31.11 109 THR A O 1
ATOM 853 N N . VAL A 1 110 ? 4.160 17.592 1.336 1.00 38.91 110 VAL A N 1
ATOM 854 C CA . VAL A 1 110 ? 2.892 16.969 0.920 1.00 38.91 110 VAL A CA 1
ATOM 855 C C . VAL A 1 110 ? 1.727 17.879 1.326 1.00 38.91 110 VAL A C 1
ATOM 857 O O . VAL A 1 110 ? 1.368 17.953 2.499 1.00 38.91 110 VAL A O 1
ATOM 860 N N . ARG A 1 111 ? 1.139 18.598 0.362 1.00 28.20 111 ARG A N 1
ATOM 861 C CA . ARG A 1 111 ? -0.080 19.398 0.574 1.00 28.20 111 ARG A CA 1
ATOM 862 C C . ARG A 1 111 ? -1.338 18.566 0.324 1.00 28.20 111 ARG A C 1
ATOM 864 O O . ARG A 1 111 ? -1.351 17.700 -0.545 1.00 28.20 111 ARG A O 1
ATOM 871 N N . ASN A 1 112 ? -2.373 18.872 1.111 1.00 33.69 112 ASN A N 1
ATOM 872 C CA . ASN A 1 112 ? -3.689 18.230 1.172 1.00 33.69 112 ASN A CA 1
ATOM 873 C C . ASN A 1 112 ? -4.143 17.538 -0.114 1.00 33.69 112 ASN A C 1
ATOM 875 O O . ASN A 1 112 ? -4.408 18.175 -1.132 1.00 33.69 112 ASN A O 1
ATOM 879 N N . VAL A 1 113 ? -4.352 16.230 -0.009 1.00 38.53 113 VAL A N 1
ATOM 880 C CA . VAL A 1 113 ? -4.889 15.418 -1.091 1.00 38.53 113 VAL A CA 1
ATOM 881 C C . VAL A 1 113 ? -6.322 15.037 -0.703 1.00 38.53 113 VAL A C 1
ATOM 883 O O . VAL A 1 113 ? -6.529 14.281 0.241 1.00 38.53 113 VAL A O 1
ATOM 886 N N . GLY A 1 114 ? -7.323 15.564 -1.415 1.00 36.97 114 GLY A N 1
ATOM 887 C CA . GLY A 1 114 ? -8.739 15.153 -1.340 1.00 36.97 114 GLY A CA 1
ATOM 888 C C . GLY A 1 114 ? -9.116 14.223 -2.505 1.00 36.97 114 GLY A C 1
ATOM 889 O O . GLY A 1 114 ? -8.340 14.130 -3.452 1.00 36.97 114 GLY A O 1
ATOM 890 N N . LEU A 1 115 ? -10.259 13.518 -2.434 1.00 37.06 115 LEU A N 1
ATOM 891 C CA . LEU A 1 115 ? -10.811 12.467 -3.345 1.00 37.06 115 LEU A CA 1
ATOM 892 C C . LEU A 1 115 ? -10.735 11.026 -2.801 1.00 37.06 115 LEU A C 1
ATOM 894 O O . LEU A 1 115 ? -9.773 10.658 -2.141 1.00 37.06 115 LEU A O 1
ATOM 898 N N . ARG A 1 116 ? -11.741 10.202 -3.126 1.00 46.94 116 ARG A N 1
ATOM 899 C CA . ARG A 1 116 ? -11.850 8.761 -2.814 1.00 46.94 116 ARG A CA 1
ATOM 900 C C . ARG A 1 116 ? -12.069 7.959 -4.093 1.00 46.94 116 ARG A C 1
ATOM 902 O O . ARG A 1 116 ? -12.759 8.447 -4.985 1.00 46.94 116 ARG A O 1
ATOM 909 N N . CYS A 1 117 ? -11.537 6.739 -4.156 1.00 46.06 117 CYS A N 1
ATOM 910 C CA . CYS A 1 117 ? -11.878 5.810 -5.232 1.00 46.06 117 CYS A CA 1
ATOM 911 C C . CYS A 1 117 ? -13.112 4.987 -4.881 1.00 46.06 117 CYS A C 1
ATOM 913 O O . CYS A 1 117 ? -13.369 4.680 -3.717 1.00 46.06 117 CYS A O 1
ATOM 915 N N . ARG A 1 118 ? -13.898 4.679 -5.912 1.00 46.06 118 ARG A N 1
ATOM 916 C CA . ARG A 1 118 ? -15.086 3.828 -5.833 1.00 46.06 118 ARG A CA 1
ATOM 917 C C . ARG A 1 118 ? -14.743 2.481 -6.476 1.00 46.06 118 ARG A C 1
ATOM 919 O O . ARG A 1 118 ? -13.870 2.422 -7.342 1.00 46.06 118 ARG A O 1
ATOM 926 N N . LYS A 1 119 ? -15.417 1.413 -6.049 1.00 45.22 119 LYS A N 1
ATOM 927 C CA . LYS A 1 119 ? -15.414 0.150 -6.800 1.00 45.22 119 LYS A CA 1
ATOM 928 C C . LYS A 1 119 ? -16.200 0.338 -8.095 1.00 45.22 119 LYS A C 1
ATOM 930 O O . LYS A 1 119 ? -17.158 1.112 -8.108 1.00 45.22 119 LYS A O 1
ATOM 935 N N . VAL A 1 120 ? -15.783 -0.359 -9.144 1.00 48.81 120 VAL A N 1
ATOM 936 C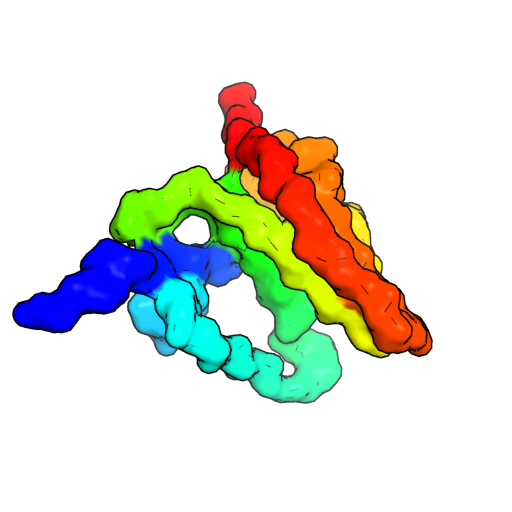 CA . VAL A 1 120 ? -16.565 -0.480 -10.379 1.00 48.81 120 VAL A CA 1
ATOM 937 C C . VAL A 1 120 ? -17.594 -1.594 -10.159 1.00 48.81 120 VAL A C 1
ATOM 939 O O . VAL A 1 120 ? -17.255 -2.621 -9.563 1.00 48.81 120 VAL A O 1
ATOM 942 N N . SER A 1 121 ? -18.841 -1.346 -10.564 1.00 46.44 121 SER A N 1
ATOM 943 C CA . SER A 1 121 ? -19.954 -2.305 -10.483 1.00 46.44 121 SER A CA 1
ATOM 944 C C . SER A 1 121 ? -19.943 -3.270 -11.661 1.00 46.44 121 SER A C 1
ATOM 946 O O . SER A 1 121 ? -19.714 -2.777 -12.786 1.00 46.44 121 SER A O 1
#

Foldseek 3Di:
DDPVVLPKDFFALPDPVVCVVVVNHHIPPDDDDDDDDPPPCPVVSVLLSLQSQLPADPSGRHHDHDEDEDAPPPDDLVSNLVNCVVVQWDSCQSSPQYPYDDPPDDDDDDDDGDDGTDGDD

InterPro domains:
  IPR013632 Rad51-like, C-terminal [PF08423] (4-95)
  IPR020588 DNA recombination and repair protein RecA-like, ATP-binding domain [PS50162] (7-121)
  IPR027417 P-loop containing nucleoside triphosphate hydrolase [G3DSA:3.40.50.300] (1-115)
  IPR027417 P-loop containing nucleoside triphosphate hydrolase [SSF52540] (10-96)

Organism: NCBI:txid61472

Secondary structure (DSSP, 8-state):
--GGGGG--EE--S-HHHHHHTTSSEETTS------STTSSHHHHHHHHHHHTTSB-STT-B-----EEESSS---HHHHHHHHHHTTB-HHHHHHT--EEE-SSS------------B--

Sequence (121 aa):
MSERRKQVFRISTGSQELDKLVGGGMESMAITEAFGEFRTGKTQLSHTLCITAQMPGANGYTGGKVVFLDTENTFRPDRLRSIASRFRLDEECCVRQRPICSCLHQRTTVRNVGLRCRKVS

Radius of gyration: 14.96 Å; chains: 1; bounding box: 37×35×42 Å

pLDDT: mean 77.24, std 19.22, range [28.2, 95.0]